Protein AF-N9P8D8-F1 (afdb_monomer)

InterPro domains:
  IPR000889 Glutathione peroxidase [PS51355] (1-93)
  IPR000889 Glutathione peroxidase [PTHR11592] (3-79)
  IPR036249 Thioredoxin-like superfamily [SSF52833] (2-92)

Sequence (93 aa):
MDLPLFSKISVVGEDQHPLYHYLTQAQPQRTGGEDFAERLKSFGNTPNELPEVLWNFEKFLVNKQGEVVARFAPNIPADDARLRDTINAELAK

Secondary structure (DSSP, 8-state):
-PPPP------SSTT--HHHHHHHHH----BS-HHHHHHHHHTT--PPPTTS--STT-EEEE-TTS-EEEEE-TTS-TT-HHHHHHHHHHHT-

Radius of gyration: 13.97 Å; Cα contacts (8 Å, |Δi|>4): 101; chains: 1; bounding box: 34×29×38 Å

Solvent-accessible surface area (backbone atoms only — not comparable to full-atom values): 5740 Å² total; per-residue (Å²): 140,86,77,90,82,77,82,92,75,47,64,61,68,99,71,37,35,69,68,44,56,49,52,26,68,63,38,47,63,54,54,69,41,66,73,52,43,56,52,36,44,77,73,75,41,83,57,47,58,82,45,48,66,51,54,81,67,53,45,76,42,63,49,99,88,70,46,62,77,45,31,35,22,46,83,56,56,92,82,32,64,73,57,49,51,50,52,52,56,59,68,76,105

Organism: NCBI:txid70346

Foldseek 3Di:
DDDDDDDDAALDDPRHDVVNVCLLVLPQDADDCPVVCVVCVVVVHHADDTSGQRDPQKDFDAAPVRGGDHTYHNPQDPPHPVNVVVVVVRVVD

Structure (mmCIF, N/CA/C/O backbone):
data_AF-N9P8D8-F1
#
_entry.id   AF-N9P8D8-F1
#
loop_
_atom_site.group_PDB
_atom_site.id
_atom_site.type_symbol
_atom_site.label_atom_id
_atom_site.label_alt_id
_atom_site.label_comp_id
_atom_site.label_asym_id
_atom_site.label_entity_id
_atom_site.label_seq_id
_atom_site.pdbx_PDB_ins_code
_atom_site.Cartn_x
_atom_site.Cartn_y
_atom_site.Cartn_z
_atom_site.occupancy
_atom_site.B_iso_or_equiv
_atom_site.auth_seq_id
_atom_site.auth_comp_id
_atom_site.auth_asym_id
_atom_site.auth_atom_id
_atom_site.pdbx_PDB_model_num
ATOM 1 N N . MET A 1 1 ? -20.355 4.800 -2.689 1.00 61.84 1 MET A N 1
ATOM 2 C CA . MET A 1 1 ? -19.492 5.518 -1.732 1.00 61.84 1 MET A CA 1
ATOM 3 C C . MET A 1 1 ? -18.291 5.975 -2.515 1.00 61.84 1 MET A C 1
ATOM 5 O O . MET A 1 1 ? -17.667 5.126 -3.138 1.00 61.84 1 MET A O 1
ATOM 9 N N . ASP A 1 2 ? -18.008 7.271 -2.496 1.00 86.56 2 ASP A N 1
ATOM 10 C CA . ASP A 1 2 ? -16.874 7.846 -3.216 1.00 86.56 2 ASP A CA 1
ATOM 11 C C . ASP A 1 2 ? -15.745 8.126 -2.224 1.00 86.56 2 ASP A C 1
ATOM 13 O O . ASP A 1 2 ? -15.985 8.643 -1.131 1.00 86.56 2 ASP A O 1
ATOM 17 N N . LEU A 1 3 ? -14.522 7.740 -2.587 1.00 89.44 3 LEU A N 1
ATOM 18 C CA . LEU A 1 3 ? -13.316 8.022 -1.810 1.00 89.44 3 LEU A CA 1
ATOM 19 C C . LEU A 1 3 ? -12.623 9.269 -2.374 1.00 89.44 3 LEU A C 1
ATOM 21 O O . LEU A 1 3 ? -12.635 9.466 -3.592 1.00 89.44 3 LEU A O 1
ATOM 25 N N . PRO A 1 4 ? -12.008 10.108 -1.522 1.00 95.00 4 PRO A N 1
ATOM 26 C CA . PRO A 1 4 ? -11.304 11.292 -1.989 1.00 95.00 4 PRO A CA 1
ATOM 27 C C . PRO A 1 4 ? -10.095 10.908 -2.847 1.00 95.00 4 PRO A C 1
ATOM 29 O O . PRO A 1 4 ? -9.357 9.972 -2.533 1.00 95.00 4 PRO A O 1
ATOM 32 N N . LEU A 1 5 ? -9.870 11.679 -3.908 1.00 95.31 5 LEU A N 1
ATOM 33 C CA . LEU A 1 5 ? -8.636 11.650 -4.684 1.00 95.31 5 LEU A CA 1
ATOM 34 C C . LEU A 1 5 ? -7.768 12.842 -4.282 1.00 95.31 5 LEU A C 1
ATOM 36 O O . LEU A 1 5 ? -8.267 13.952 -4.098 1.00 95.31 5 LEU A O 1
ATOM 40 N N . PHE A 1 6 ? -6.466 12.606 -4.166 1.00 96.00 6 PHE A N 1
ATOM 41 C CA . PHE A 1 6 ? -5.473 13.626 -3.841 1.00 96.00 6 PHE A CA 1
ATOM 42 C C . PHE A 1 6 ? -4.675 14.018 -5.090 1.00 96.00 6 PHE A C 1
ATOM 44 O O . PHE A 1 6 ? -4.694 13.316 -6.104 1.00 96.00 6 PHE A O 1
ATOM 51 N N . SER A 1 7 ? -3.956 15.139 -5.016 1.00 96.88 7 SER A N 1
ATOM 52 C CA . SER A 1 7 ? -3.022 15.558 -6.064 1.00 96.88 7 SER A CA 1
ATOM 53 C C . SER A 1 7 ? -1.946 14.500 -6.320 1.00 96.88 7 SER A C 1
ATOM 55 O O . SER A 1 7 ? -1.558 13.751 -5.422 1.00 96.88 7 SER A O 1
ATOM 57 N N . LYS A 1 8 ? -1.424 14.468 -7.549 1.00 97.25 8 LYS A N 1
ATOM 58 C CA . LYS A 1 8 ? -0.309 13.590 -7.911 1.00 97.25 8 LYS A CA 1
ATOM 59 C C . LYS A 1 8 ? 0.933 13.933 -7.080 1.00 97.25 8 LYS A C 1
ATOM 61 O O . LYS A 1 8 ? 1.308 15.098 -6.988 1.00 97.25 8 LYS A O 1
ATOM 66 N N . ILE A 1 9 ? 1.577 12.901 -6.542 1.00 97.44 9 ILE A N 1
ATOM 67 C CA . ILE A 1 9 ? 2.833 12.970 -5.787 1.00 97.44 9 ILE A CA 1
ATOM 68 C C . ILE A 1 9 ? 3.768 11.839 -6.226 1.00 97.44 9 ILE A C 1
ATOM 70 O O . ILE A 1 9 ? 3.307 10.836 -6.780 1.00 97.44 9 ILE A O 1
ATOM 74 N N . SER A 1 10 ? 5.063 11.994 -5.963 1.00 97.62 10 SER A N 1
ATOM 75 C CA . SER A 1 10 ? 6.058 10.936 -6.147 1.00 97.62 10 SER A CA 1
ATOM 76 C C . SER A 1 10 ? 6.022 9.976 -4.961 1.00 97.62 10 SER A C 1
ATOM 78 O O . SER A 1 10 ? 5.983 10.391 -3.801 1.00 97.62 10 SER A O 1
ATOM 80 N N . VAL A 1 11 ? 5.993 8.677 -5.254 1.00 97.31 11 VAL A N 1
ATOM 81 C CA . VAL A 1 11 ? 5.860 7.612 -4.242 1.00 97.31 11 VAL A CA 1
ATOM 82 C C . VAL A 1 11 ? 7.100 6.733 -4.131 1.00 97.31 11 VAL A C 1
ATOM 84 O O . VAL A 1 11 ? 7.129 5.869 -3.265 1.00 97.31 11 VAL A O 1
ATOM 87 N N . VAL A 1 12 ? 8.101 6.960 -4.985 1.00 96.50 12 VAL A N 1
ATOM 88 C CA . VAL A 1 12 ? 9.425 6.317 -5.025 1.00 96.50 12 VAL A CA 1
ATOM 89 C C . VAL A 1 12 ? 10.409 7.343 -5.598 1.00 96.50 12 VAL A C 1
ATOM 91 O O . VAL A 1 12 ? 9.993 8.169 -6.412 1.00 96.50 12 VAL A O 1
ATOM 94 N N . GLY A 1 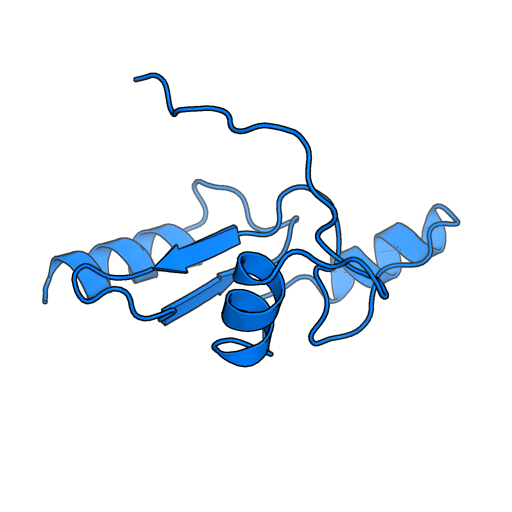13 ? 11.686 7.270 -5.215 1.00 95.06 13 GLY A N 1
ATOM 95 C CA . GLY A 1 13 ? 12.762 8.123 -5.738 1.00 95.06 13 GLY A CA 1
ATOM 96 C C . GLY A 1 13 ? 13.231 9.199 -4.755 1.00 95.06 13 GLY A C 1
ATOM 97 O O . GLY A 1 13 ? 12.771 9.259 -3.619 1.00 95.06 13 GLY A O 1
ATOM 98 N N . GLU A 1 14 ? 14.165 10.049 -5.189 1.00 95.50 14 GLU A N 1
ATOM 99 C CA . GLU A 1 14 ? 14.759 11.105 -4.344 1.00 95.50 14 GLU A CA 1
ATOM 100 C C . GLU A 1 14 ? 13.739 12.160 -3.883 1.00 95.50 14 GLU A C 1
ATOM 102 O O . GLU A 1 14 ? 13.911 12.776 -2.835 1.00 95.50 14 GLU A O 1
ATOM 107 N N . ASP A 1 15 ? 12.668 12.357 -4.652 1.00 97.00 15 ASP A N 1
ATOM 108 C CA . ASP A 1 15 ? 11.565 13.275 -4.367 1.00 97.00 15 ASP A CA 1
A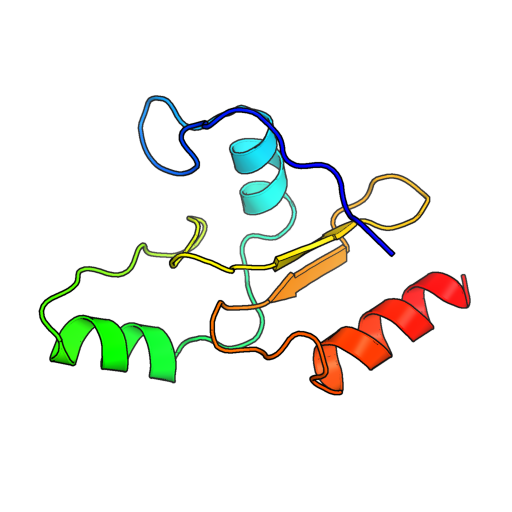TOM 109 C C . ASP A 1 15 ? 10.347 12.571 -3.737 1.00 97.00 15 ASP A C 1
ATOM 111 O O . ASP A 1 15 ? 9.240 13.121 -3.736 1.00 97.00 15 ASP A O 1
ATOM 115 N N . GLN A 1 16 ? 10.522 11.350 -3.216 1.00 98.12 16 GLN A N 1
ATOM 116 C CA . GLN A 1 16 ? 9.452 10.582 -2.584 1.00 98.12 16 GLN A CA 1
ATOM 117 C C . GLN A 1 16 ? 8.774 11.397 -1.475 1.00 98.12 16 GLN A C 1
ATOM 119 O O . GLN A 1 16 ? 9.394 11.988 -0.590 1.00 98.12 16 GLN A O 1
ATOM 124 N N . HIS A 1 17 ? 7.445 11.430 -1.518 1.00 98.50 17 HIS A N 1
ATOM 125 C CA . HIS A 1 17 ? 6.665 12.204 -0.568 1.00 98.50 17 HIS A CA 1
ATOM 126 C C . HIS A 1 17 ? 6.837 11.658 0.868 1.00 98.50 17 HIS A C 1
ATOM 128 O O . HIS A 1 17 ? 6.777 10.437 1.055 1.00 98.50 17 HIS A O 1
ATOM 134 N N . PRO A 1 18 ? 6.934 12.513 1.913 1.00 98.25 18 PRO A N 1
ATOM 135 C CA . PRO A 1 18 ? 7.172 12.080 3.298 1.00 98.25 18 PRO A CA 1
ATOM 136 C C . PRO A 1 18 ? 6.188 11.032 3.829 1.00 98.25 18 PRO A C 1
ATOM 138 O O . PRO A 1 18 ? 6.563 10.148 4.595 1.00 98.25 18 PRO A O 1
ATOM 141 N N . LEU A 1 19 ? 4.927 11.096 3.390 1.00 97.56 19 LEU A N 1
ATOM 142 C CA . LEU A 1 19 ? 3.931 10.069 3.706 1.00 97.56 19 LEU A CA 1
ATOM 143 C C . LEU A 1 19 ? 4.376 8.679 3.233 1.00 97.56 19 LEU A C 1
ATOM 145 O O . LEU A 1 19 ? 4.299 7.725 3.996 1.00 97.56 19 LEU A O 1
ATOM 149 N N . TYR A 1 20 ? 4.838 8.556 1.988 1.00 98.06 20 TYR A N 1
ATOM 150 C CA . TYR A 1 20 ? 5.239 7.263 1.438 1.00 98.06 20 TYR A CA 1
ATOM 151 C C . TYR A 1 20 ? 6.545 6.767 2.050 1.00 98.06 20 TYR A C 1
ATOM 153 O O . TYR A 1 20 ? 6.625 5.576 2.327 1.00 98.06 20 TYR A O 1
ATOM 161 N N . HIS A 1 21 ? 7.486 7.661 2.382 1.00 97.75 21 HIS A N 1
ATOM 162 C CA . HIS A 1 21 ? 8.631 7.307 3.227 1.00 97.75 21 HIS A CA 1
ATOM 163 C C . HIS A 1 21 ? 8.182 6.677 4.551 1.00 97.75 21 HIS A C 1
ATOM 165 O O . HIS A 1 21 ? 8.666 5.616 4.932 1.00 97.75 21 HIS A O 1
ATOM 171 N N . TYR A 1 22 ? 7.235 7.303 5.255 1.00 98.19 22 TYR A N 1
ATOM 172 C CA . TYR A 1 22 ? 6.734 6.764 6.517 1.00 98.19 22 TYR A CA 1
ATOM 173 C C . TYR A 1 22 ? 6.055 5.401 6.332 1.00 98.19 22 TYR A C 1
A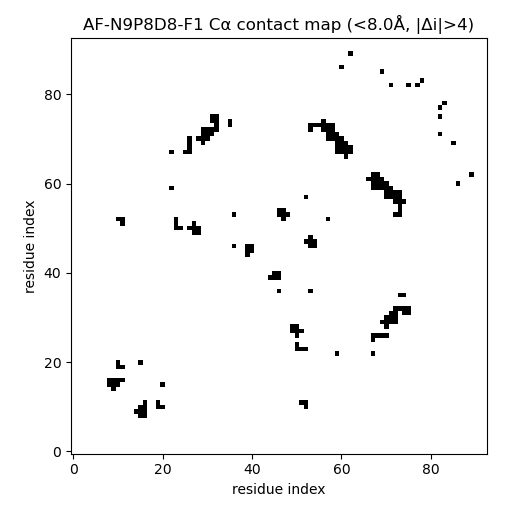TOM 175 O O . TYR A 1 22 ? 6.361 4.459 7.059 1.00 98.19 2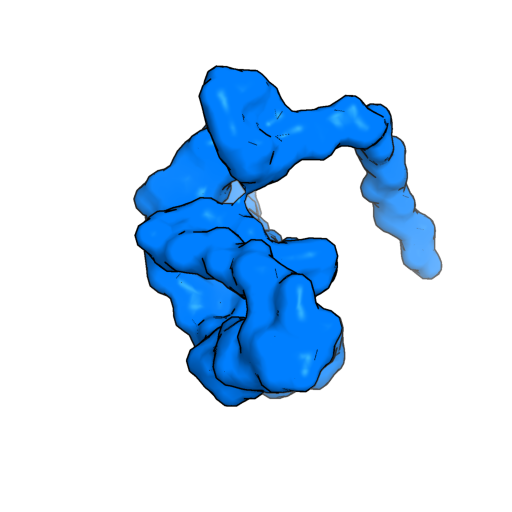2 TYR A O 1
ATOM 183 N N . LEU A 1 23 ? 5.165 5.275 5.344 1.00 98.50 23 LEU A N 1
ATOM 184 C CA . LEU A 1 23 ? 4.408 4.046 5.096 1.00 98.50 23 LEU A CA 1
ATOM 185 C C . LEU A 1 23 ? 5.319 2.856 4.761 1.00 98.50 23 LEU A C 1
ATOM 187 O O . LEU A 1 23 ? 5.132 1.768 5.310 1.00 98.50 23 LEU A O 1
ATOM 191 N N . THR A 1 24 ? 6.308 3.054 3.882 1.00 98.00 24 THR A N 1
ATOM 192 C CA . THR A 1 24 ? 7.232 1.988 3.472 1.00 98.00 24 THR A CA 1
ATOM 193 C C . THR A 1 24 ? 8.205 1.605 4.581 1.00 98.00 24 THR A C 1
ATOM 195 O O . THR A 1 24 ? 8.535 0.431 4.699 1.00 98.00 24 THR A O 1
ATOM 198 N N . GLN A 1 25 ? 8.629 2.545 5.430 1.00 97.62 25 GLN A N 1
ATOM 199 C CA . GLN A 1 25 ? 9.490 2.246 6.580 1.00 97.62 25 GLN A CA 1
ATOM 200 C C . GLN A 1 25 ? 8.726 1.580 7.731 1.00 97.62 25 GLN A C 1
ATOM 202 O O . GLN A 1 25 ? 9.262 0.689 8.387 1.00 97.62 25 GLN A O 1
ATOM 207 N N . ALA A 1 26 ? 7.472 1.974 7.972 1.00 98.06 26 ALA A N 1
ATOM 208 C CA . ALA A 1 26 ? 6.636 1.382 9.014 1.00 98.06 26 ALA A CA 1
ATOM 209 C C . ALA A 1 26 ? 6.227 -0.065 8.684 1.00 98.06 26 ALA A C 1
ATOM 211 O O . ALA A 1 26 ? 6.166 -0.906 9.579 1.00 98.06 26 ALA A O 1
ATOM 212 N N . GLN A 1 27 ? 5.992 -0.371 7.401 1.00 98.06 27 GLN A N 1
ATOM 213 C CA . GLN A 1 27 ? 5.813 -1.736 6.899 1.00 98.06 27 GLN A CA 1
ATOM 214 C C . GLN A 1 27 ? 6.712 -1.992 5.677 1.00 98.06 27 GLN A C 1
ATOM 216 O O . GLN A 1 27 ? 6.271 -1.841 4.532 1.00 98.06 27 GLN A O 1
ATOM 221 N N . PRO A 1 28 ? 7.977 -2.405 5.898 1.00 97.69 28 PRO A N 1
ATOM 222 C CA . PRO A 1 28 ? 8.919 -2.694 4.817 1.00 97.69 28 PRO A CA 1
ATOM 223 C C . PRO A 1 28 ? 8.478 -3.873 3.966 1.00 97.69 28 PRO A C 1
ATOM 225 O O . PRO A 1 28 ? 8.679 -3.860 2.757 1.00 97.69 28 PRO A O 1
ATOM 228 N N . GLN A 1 29 ? 7.854 -4.867 4.601 1.00 96.94 29 GLN A N 1
ATOM 229 C CA . GLN A 1 29 ? 7.391 -6.079 3.947 1.00 96.94 29 GLN A CA 1
ATOM 230 C C . GLN A 1 29 ? 5.943 -5.947 3.504 1.00 96.94 29 GLN A C 1
ATOM 232 O O . GLN A 1 29 ? 5.119 -5.327 4.171 1.00 96.94 29 GLN A O 1
ATOM 237 N N . ARG A 1 30 ? 5.628 -6.578 2.374 1.00 95.62 30 ARG A N 1
ATOM 238 C CA . ARG A 1 30 ? 4.269 -6.673 1.844 1.00 95.62 30 ARG A CA 1
ATOM 239 C C . ARG A 1 30 ? 3.840 -8.126 1.744 1.00 95.62 30 ARG A C 1
ATOM 241 O O . ARG A 1 30 ? 4.650 -9.007 1.483 1.00 95.62 30 ARG A O 1
ATOM 248 N N . THR A 1 31 ? 2.546 -8.356 1.910 1.00 96.69 31 THR A N 1
ATOM 249 C CA . THR A 1 31 ? 1.934 -9.657 1.652 1.00 96.69 31 THR A CA 1
ATOM 250 C C . THR A 1 31 ? 1.740 -9.840 0.149 1.00 96.69 31 THR A C 1
ATOM 252 O O . THR A 1 31 ? 1.023 -9.059 -0.489 1.00 96.69 31 THR A O 1
ATOM 255 N N . GLY A 1 32 ? 2.347 -10.898 -0.392 1.00 93.69 32 GLY A N 1
ATOM 256 C CA . GLY A 1 32 ? 2.290 -11.274 -1.800 1.00 93.69 32 GLY A CA 1
ATOM 257 C C . GLY A 1 32 ? 3.184 -10.429 -2.713 1.00 93.69 32 GLY A C 1
ATOM 258 O O . GLY A 1 32 ? 3.961 -9.573 -2.288 1.00 93.69 32 GLY A O 1
ATOM 259 N N . GLY A 1 33 ? 3.002 -10.622 -4.017 1.00 88.31 33 GLY A N 1
ATOM 260 C CA . GLY A 1 33 ? 3.664 -9.836 -5.055 1.00 88.31 33 GLY A CA 1
ATOM 261 C C . GLY A 1 33 ? 4.964 -10.437 -5.588 1.00 88.31 33 GLY A C 1
ATOM 262 O O . GLY A 1 33 ? 5.535 -9.844 -6.499 1.00 88.31 33 GLY A O 1
ATOM 263 N N . GLU A 1 34 ? 5.400 -11.596 -5.092 1.00 86.81 34 GLU A N 1
ATOM 264 C CA . GLU A 1 34 ? 6.566 -12.331 -5.600 1.00 86.81 34 GLU A CA 1
ATOM 265 C C . GLU A 1 34 ? 6.347 -12.722 -7.069 1.00 86.81 34 GLU A C 1
ATOM 267 O O . GLU A 1 34 ? 7.057 -12.253 -7.959 1.00 86.81 34 GLU A O 1
ATOM 272 N N . ASP A 1 35 ? 5.262 -13.449 -7.350 1.00 91.75 35 ASP A N 1
ATOM 273 C CA . ASP A 1 35 ? 4.886 -13.837 -8.718 1.00 91.75 35 ASP A CA 1
ATOM 274 C C . ASP A 1 35 ? 4.568 -12.623 -9.604 1.00 91.75 35 ASP A C 1
ATOM 276 O O . ASP A 1 35 ? 4.726 -12.651 -10.826 1.00 91.75 35 ASP A O 1
ATOM 280 N N . PHE A 1 36 ? 4.099 -11.531 -8.995 1.00 93.94 36 PHE A N 1
ATOM 281 C CA . PHE A 1 36 ? 3.756 -10.316 -9.726 1.00 93.94 36 PHE A CA 1
ATOM 282 C C . PHE A 1 36 ? 4.998 -9.549 -10.180 1.00 93.94 36 PHE A C 1
ATOM 284 O O . PHE A 1 36 ? 5.016 -9.058 -11.307 1.00 93.94 36 PHE A O 1
ATOM 291 N N . ALA A 1 37 ? 6.039 -9.476 -9.348 1.00 93.25 37 ALA A N 1
ATOM 292 C CA . ALA A 1 37 ? 7.307 -8.864 -9.724 1.00 93.25 37 ALA A CA 1
ATOM 293 C C . ALA A 1 37 ? 7.944 -9.610 -10.907 1.00 93.25 37 ALA A C 1
ATOM 295 O O . ALA A 1 37 ? 8.331 -8.979 -11.891 1.00 93.25 37 ALA A O 1
ATOM 296 N N . GLU A 1 38 ? 7.964 -10.944 -10.870 1.00 93.56 38 GLU A N 1
ATOM 297 C CA . GLU A 1 38 ? 8.456 -11.760 -11.989 1.00 93.56 38 GLU A CA 1
ATOM 298 C C . GLU A 1 38 ? 7.616 -11.571 -13.259 1.00 93.56 38 GLU A C 1
ATOM 300 O O . GLU A 1 38 ? 8.148 -11.420 -14.362 1.00 93.56 38 GLU A O 1
ATOM 305 N N . ARG A 1 39 ? 6.290 -11.471 -13.116 1.00 94.75 39 ARG A N 1
ATOM 306 C CA . ARG A 1 39 ? 5.399 -11.159 -14.237 1.00 94.75 39 ARG A CA 1
ATOM 307 C C . ARG A 1 39 ? 5.649 -9.765 -14.825 1.00 94.75 39 ARG A C 1
ATOM 309 O O . ARG A 1 39 ? 5.550 -9.599 -16.034 1.00 94.75 39 ARG A O 1
ATOM 316 N N . LEU A 1 40 ? 5.970 -8.757 -14.016 1.00 94.94 40 LEU A N 1
ATOM 317 C CA . LEU A 1 40 ? 6.321 -7.425 -14.523 1.00 94.94 40 LEU A CA 1
ATOM 318 C C . LEU A 1 40 ? 7.623 -7.455 -15.332 1.00 94.94 40 LEU A C 1
ATOM 320 O O . LEU A 1 40 ? 7.671 -6.869 -16.419 1.00 94.94 40 LEU A O 1
ATOM 324 N N . LYS A 1 41 ? 8.631 -8.189 -14.843 1.00 94.94 41 LYS A N 1
ATOM 325 C CA . LYS A 1 41 ? 9.907 -8.398 -15.544 1.00 94.94 41 LYS A CA 1
ATOM 326 C C . LYS A 1 41 ? 9.700 -9.070 -16.900 1.00 94.94 41 LYS A C 1
ATOM 328 O O . LYS A 1 41 ? 10.293 -8.635 -17.884 1.00 94.94 41 LYS A O 1
ATOM 333 N N . SER A 1 42 ? 8.813 -10.066 -16.993 1.00 95.62 42 SER A N 1
ATOM 334 C CA . SER A 1 42 ? 8.525 -10.740 -18.270 1.00 95.62 42 SER A CA 1
ATOM 335 C C . SER A 1 42 ? 7.838 -9.837 -19.305 1.00 95.62 42 SER A C 1
ATOM 337 O O . SER A 1 42 ? 7.964 -10.077 -20.504 1.00 95.62 42 SER A O 1
ATOM 339 N N . PHE A 1 43 ? 7.184 -8.758 -18.864 1.00 94.81 43 PHE A N 1
ATOM 340 C CA . PHE A 1 43 ? 6.657 -7.699 -19.730 1.00 94.81 43 PHE A CA 1
ATOM 341 C C . PHE A 1 43 ? 7.654 -6.557 -20.001 1.00 94.81 43 PHE A C 1
ATOM 343 O O . PHE A 1 43 ? 7.267 -5.543 -20.578 1.00 94.81 43 PHE A O 1
ATOM 350 N N . GLY A 1 44 ? 8.919 -6.690 -19.589 1.00 95.50 44 GLY A N 1
ATOM 351 C CA . GLY A 1 44 ? 9.961 -5.682 -19.804 1.00 95.50 44 GLY A CA 1
ATOM 352 C C . GLY A 1 44 ? 9.909 -4.492 -18.841 1.00 95.50 44 GLY A C 1
ATOM 353 O O . GLY A 1 44 ? 10.508 -3.459 -19.128 1.00 95.50 44 GLY A O 1
ATOM 354 N N . ASN A 1 45 ? 9.198 -4.614 -17.716 1.00 95.75 45 ASN A N 1
ATOM 355 C CA . ASN A 1 45 ? 9.181 -3.592 -16.668 1.00 95.75 45 ASN A CA 1
ATOM 356 C C . ASN A 1 45 ? 10.190 -3.925 -15.568 1.00 95.75 45 ASN A C 1
ATOM 358 O O . ASN A 1 45 ? 10.433 -5.093 -15.266 1.00 95.75 45 ASN A O 1
ATOM 362 N N . THR A 1 46 ? 10.707 -2.891 -14.910 1.00 93.56 46 THR A N 1
ATOM 363 C CA . THR A 1 46 ? 11.562 -3.036 -13.729 1.00 93.56 46 THR A CA 1
ATOM 364 C C . THR A 1 46 ? 10.718 -2.771 -12.481 1.00 93.56 46 THR A C 1
ATOM 366 O O . THR A 1 46 ? 10.419 -1.609 -12.205 1.00 93.56 46 THR A O 1
ATOM 369 N N . PRO A 1 47 ? 10.263 -3.809 -11.754 1.00 94.06 47 PRO A N 1
ATOM 370 C CA . PRO A 1 47 ? 9.579 -3.613 -10.480 1.00 94.06 47 PRO A CA 1
ATOM 371 C C . PRO A 1 47 ? 10.523 -2.983 -9.453 1.00 94.06 47 PRO A C 1
ATOM 373 O O . PRO A 1 47 ? 11.717 -3.279 -9.448 1.00 94.06 47 PRO A O 1
ATOM 376 N N . ASN A 1 48 ? 9.980 -2.157 -8.560 1.00 95.19 48 ASN A N 1
ATOM 377 C CA . ASN A 1 48 ? 10.774 -1.616 -7.463 1.00 95.19 48 ASN A CA 1
ATOM 378 C C . ASN A 1 48 ? 11.020 -2.688 -6.391 1.00 95.19 48 ASN A C 1
ATOM 380 O O . ASN A 1 48 ? 10.134 -3.489 -6.064 1.00 95.19 48 ASN A O 1
ATOM 384 N N . GLU A 1 49 ? 12.226 -2.675 -5.833 1.00 93.12 49 GLU A N 1
ATOM 385 C CA . GLU A 1 49 ? 12.635 -3.564 -4.748 1.00 93.12 49 GLU A CA 1
ATOM 386 C C . GLU A 1 49 ? 12.067 -3.096 -3.405 1.00 93.12 49 GLU A C 1
ATOM 388 O O . GLU A 1 49 ? 11.755 -1.924 -3.208 1.00 93.12 49 GLU A O 1
ATOM 393 N N . LEU A 1 50 ? 11.944 -4.015 -2.450 1.00 94.69 50 LEU A N 1
ATOM 394 C CA . LEU A 1 50 ? 11.576 -3.649 -1.082 1.00 94.69 50 LEU A CA 1
ATOM 395 C C . LEU A 1 50 ? 12.654 -2.728 -0.472 1.00 94.69 50 LEU A C 1
ATOM 397 O O . LEU A 1 50 ? 13.841 -2.949 -0.714 1.00 94.69 50 LEU A O 1
ATOM 401 N N . PRO A 1 51 ? 12.275 -1.724 0.341 1.00 96.19 51 PRO A N 1
ATOM 402 C CA . PRO A 1 51 ? 10.929 -1.451 0.847 1.00 96.19 51 PRO A CA 1
ATOM 403 C C . PRO A 1 51 ? 10.079 -0.539 -0.056 1.00 96.19 51 PRO A C 1
ATOM 405 O O . PRO A 1 51 ? 8.984 -0.153 0.350 1.00 96.19 51 PRO A O 1
ATOM 408 N N . GLU A 1 52 ? 10.524 -0.183 -1.260 1.00 97.12 52 GLU A N 1
ATOM 409 C CA . GLU A 1 52 ? 9.794 0.738 -2.137 1.00 97.12 52 GLU A CA 1
ATOM 410 C C . GLU A 1 52 ? 8.446 0.175 -2.605 1.00 97.12 52 GLU A C 1
ATOM 412 O O . GLU A 1 52 ? 8.177 -1.031 -2.543 1.00 97.12 52 GLU A O 1
ATOM 417 N N . VAL A 1 53 ? 7.562 1.069 -3.057 1.00 97.62 53 VAL A N 1
ATOM 418 C CA . VAL A 1 53 ? 6.280 0.688 -3.668 1.00 97.62 53 VAL A CA 1
ATOM 419 C C . VAL A 1 53 ? 6.558 -0.064 -4.966 1.00 97.62 53 VAL A C 1
ATOM 421 O O . VAL A 1 53 ? 7.089 0.507 -5.912 1.00 97.62 53 VAL A O 1
ATOM 424 N N . LEU A 1 5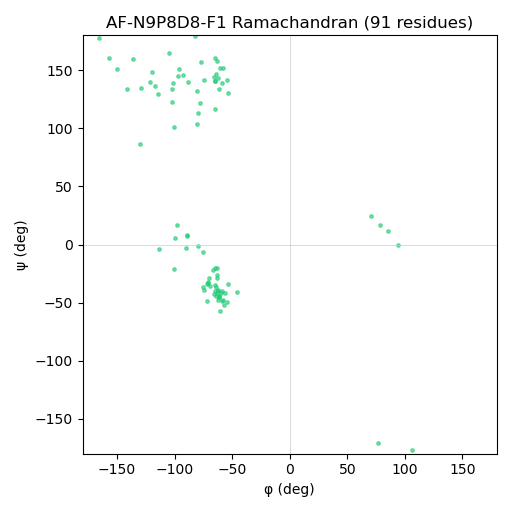4 ? 6.161 -1.332 -5.031 1.00 97.19 54 LEU A N 1
ATOM 425 C CA . LEU A 1 54 ? 6.381 -2.251 -6.143 1.00 97.19 54 LEU A CA 1
ATOM 426 C C . LEU A 1 54 ? 5.818 -1.718 -7.458 1.00 97.19 54 LEU A C 1
ATOM 428 O O . LEU A 1 54 ? 6.499 -1.755 -8.481 1.00 97.19 54 LEU A O 1
ATOM 432 N N . TRP A 1 55 ? 4.544 -1.315 -7.438 1.00 97.12 55 TRP A N 1
ATOM 433 C CA . TRP A 1 55 ? 3.795 -0.881 -8.616 1.00 97.12 55 TRP A CA 1
ATOM 434 C C . TRP A 1 55 ? 2.495 -0.163 -8.230 1.00 97.12 55 TRP A C 1
ATOM 436 O O . TRP A 1 55 ? 2.118 -0.084 -7.060 1.00 97.12 55 TRP A O 1
ATOM 446 N N . ASN A 1 56 ? 1.762 0.308 -9.240 1.00 96.19 56 ASN A N 1
ATOM 447 C CA . ASN A 1 56 ? 0.424 0.874 -9.079 1.00 96.19 56 ASN A CA 1
ATOM 448 C C . ASN A 1 56 ? -0.521 -0.093 -8.346 1.00 96.19 56 ASN A C 1
ATOM 450 O O . ASN A 1 56 ? -0.517 -1.291 -8.622 1.00 96.19 56 ASN A O 1
ATOM 454 N N . PHE A 1 57 ? -1.381 0.460 -7.484 1.00 96.38 57 PHE A N 1
ATOM 455 C CA . PHE A 1 57 ? -2.347 -0.258 -6.638 1.00 96.38 57 PHE A CA 1
ATOM 456 C C . PHE A 1 57 ? -1.753 -1.076 -5.487 1.00 96.38 57 PHE A C 1
ATOM 458 O O . PHE A 1 57 ? -2.401 -2.003 -5.007 1.00 96.38 57 PHE A O 1
ATOM 465 N N . GLU A 1 58 ? -0.563 -0.758 -4.995 1.00 98.31 58 GLU A N 1
ATOM 466 C CA . GLU A 1 58 ? -0.145 -1.244 -3.678 1.00 98.31 58 GLU A CA 1
ATOM 467 C C . GLU A 1 58 ? -1.020 -0.645 -2.564 1.00 98.31 58 GLU A C 1
ATOM 469 O O . GLU A 1 58 ? -1.469 0.497 -2.678 1.00 98.31 58 GLU A O 1
ATOM 474 N N . LYS A 1 59 ? -1.309 -1.416 -1.509 1.00 98.12 59 LYS A N 1
ATOM 475 C CA . LYS A 1 59 ? -2.218 -0.992 -0.433 1.00 98.12 59 LYS A CA 1
ATOM 476 C C . LYS A 1 59 ? -1.515 -1.010 0.917 1.00 98.12 59 LYS A C 1
ATOM 478 O O . LYS A 1 59 ? -0.814 -1.967 1.236 1.00 98.12 59 LYS A O 1
ATOM 483 N N . PHE A 1 60 ? -1.792 0.004 1.728 1.00 98.44 60 PHE A N 1
ATOM 484 C CA . PHE A 1 60 ? -1.393 0.086 3.130 1.00 98.44 60 PHE A CA 1
ATOM 485 C C . PHE A 1 60 ? -2.650 0.119 3.994 1.00 98.44 60 PHE A C 1
ATOM 487 O O . PHE A 1 60 ? -3.603 0.830 3.672 1.00 98.44 60 PHE A O 1
ATOM 494 N N . LEU A 1 61 ? -2.650 -0.646 5.081 1.00 98.31 61 LEU A N 1
ATOM 495 C CA . LEU A 1 61 ? -3.702 -0.613 6.085 1.00 98.31 61 LEU A CA 1
ATOM 496 C C . LEU A 1 61 ? -3.207 0.180 7.290 1.00 98.31 61 LEU A C 1
ATOM 498 O O . LEU A 1 61 ? -2.184 -0.159 7.885 1.00 98.31 61 LEU A O 1
ATOM 502 N N . VAL A 1 62 ? -3.957 1.223 7.635 1.00 98.38 62 VAL A N 1
ATOM 503 C CA . VAL A 1 62 ? -3.703 2.080 8.793 1.00 98.38 62 VAL A CA 1
ATOM 504 C C . VAL A 1 62 ? -4.852 1.900 9.781 1.00 98.38 62 VAL A C 1
ATOM 506 O O . VAL A 1 62 ? -6.016 1.958 9.378 1.00 98.38 62 VAL A O 1
ATOM 509 N N . ASN A 1 63 ? -4.542 1.637 11.050 1.00 97.94 63 ASN A N 1
ATOM 510 C CA . ASN A 1 63 ? -5.556 1.413 12.084 1.00 97.94 63 ASN A CA 1
ATOM 511 C C . ASN A 1 63 ? -6.110 2.732 12.665 1.00 97.94 63 ASN A C 1
ATOM 513 O O . ASN A 1 63 ? -5.697 3.832 12.288 1.00 97.94 63 ASN A O 1
ATOM 517 N N . LYS A 1 64 ? -7.057 2.631 13.609 1.00 97.75 64 LYS A N 1
ATOM 518 C CA . LYS A 1 64 ? -7.713 3.792 14.248 1.00 97.75 64 LYS A CA 1
ATOM 519 C C . LYS A 1 64 ? -6.739 4.666 15.055 1.00 97.75 64 LYS A C 1
ATOM 521 O O . LYS A 1 64 ? -7.051 5.820 15.330 1.00 97.75 64 LYS A O 1
ATOM 526 N N . GLN A 1 65 ? -5.584 4.124 15.438 1.00 97.50 65 GLN A N 1
ATOM 527 C CA . GLN A 1 65 ? -4.522 4.800 16.183 1.00 97.50 65 GLN A CA 1
ATOM 528 C C . GLN A 1 65 ? -3.502 5.481 15.254 1.00 97.50 65 GLN A C 1
ATOM 530 O O . GLN A 1 65 ? -2.610 6.176 15.733 1.00 97.50 65 GLN A O 1
ATOM 535 N N . GLY A 1 66 ? -3.649 5.328 13.932 1.00 97.00 66 GLY A N 1
ATOM 536 C CA . GLY A 1 66 ? -2.738 5.895 12.939 1.00 97.00 66 GLY A CA 1
ATOM 537 C C . GLY A 1 66 ? -1.512 5.026 12.647 1.00 97.00 66 GLY A C 1
ATOM 538 O O . GLY A 1 66 ? -0.588 5.493 11.988 1.00 97.00 66 GLY A O 1
ATOM 539 N N . GLU A 1 67 ? -1.486 3.776 13.109 1.00 98.00 67 GLU A N 1
ATOM 540 C CA . GLU A 1 67 ? -0.363 2.857 12.915 1.00 98.00 67 GLU A CA 1
ATOM 541 C C . GLU A 1 67 ? -0.512 2.077 11.605 1.00 98.00 67 GLU A C 1
ATOM 543 O O . GLU A 1 67 ? -1.605 1.620 11.259 1.00 98.00 67 GLU A O 1
ATOM 548 N N . VAL A 1 68 ? 0.595 1.884 10.881 1.00 98.44 68 VAL A N 1
ATOM 549 C CA . VAL A 1 68 ? 0.631 1.055 9.666 1.00 98.44 68 VAL A CA 1
ATOM 550 C C . VAL A 1 68 ? 0.730 -0.413 10.071 1.00 98.44 68 VAL A C 1
ATOM 552 O O . VAL A 1 68 ? 1.787 -0.896 10.476 1.00 98.44 68 VAL A O 1
ATOM 555 N N . VAL A 1 69 ? -0.382 -1.130 9.964 1.00 98.06 69 VAL A N 1
ATOM 556 C CA . VAL A 1 69 ? -0.518 -2.491 10.507 1.00 98.06 69 VAL A CA 1
ATOM 557 C C . VAL A 1 69 ? -0.357 -3.583 9.458 1.00 98.06 69 VAL A C 1
ATOM 559 O O . VAL A 1 69 ? -0.043 -4.718 9.802 1.00 98.06 69 VAL A O 1
ATOM 562 N N . ALA A 1 70 ? -0.551 -3.262 8.177 1.00 98.31 70 ALA A N 1
ATOM 563 C CA . ALA A 1 70 ? -0.331 -4.207 7.090 1.00 98.31 70 ALA A CA 1
ATOM 564 C C . ALA A 1 70 ? -0.063 -3.506 5.757 1.00 98.31 70 ALA A C 1
ATOM 566 O O . ALA A 1 70 ? -0.427 -2.347 5.543 1.00 98.31 70 ALA A O 1
ATOM 567 N N . ARG A 1 71 ? 0.542 -4.254 4.835 1.00 98.50 71 ARG A N 1
ATOM 568 C CA . ARG A 1 71 ? 0.868 -3.821 3.478 1.00 98.50 71 ARG A CA 1
ATOM 569 C C . ARG A 1 71 ? 0.637 -4.971 2.502 1.00 98.50 71 ARG A C 1
ATOM 571 O O . ARG A 1 71 ? 1.044 -6.103 2.764 1.00 98.50 71 ARG A O 1
ATOM 578 N N . PHE A 1 72 ? -0.017 -4.693 1.379 1.00 98.44 72 PHE A N 1
ATOM 579 C CA . PHE A 1 72 ? -0.463 -5.699 0.412 1.00 98.44 72 PHE A CA 1
ATOM 580 C C . PHE A 1 72 ? -0.021 -5.335 -0.996 1.00 98.44 72 PHE A C 1
ATOM 582 O O . PHE A 1 72 ? -0.202 -4.198 -1.437 1.00 98.44 72 PHE A O 1
ATOM 589 N N . ALA A 1 73 ? 0.506 -6.321 -1.718 1.00 97.94 73 ALA A N 1
ATOM 590 C CA . ALA A 1 73 ? 0.976 -6.128 -3.077 1.00 97.94 73 ALA A CA 1
ATOM 591 C C . ALA A 1 73 ? -0.147 -5.715 -4.060 1.00 97.94 73 ALA A C 1
ATOM 593 O O . ALA A 1 73 ? -1.330 -6.003 -3.843 1.00 97.94 73 ALA A O 1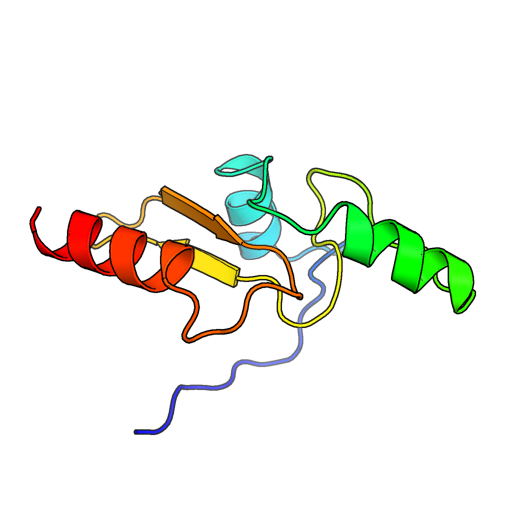
ATOM 594 N N . PRO A 1 74 ? 0.213 -5.083 -5.192 1.00 97.31 74 PRO A N 1
ATOM 595 C CA . PRO A 1 74 ? -0.697 -4.727 -6.281 1.00 97.31 74 PRO A CA 1
ATOM 596 C C . PRO A 1 74 ? -1.663 -5.828 -6.723 1.00 97.31 74 PRO A C 1
ATOM 598 O O . PRO A 1 74 ? -2.840 -5.554 -6.958 1.00 97.31 74 PRO A O 1
ATOM 601 N N . ASN A 1 75 ? -1.183 -7.070 -6.799 1.00 95.88 75 ASN A N 1
ATOM 602 C CA . ASN A 1 75 ? -1.959 -8.218 -7.258 1.00 95.88 75 ASN A CA 1
ATOM 603 C C . ASN A 1 75 ? -2.896 -8.811 -6.200 1.00 95.88 75 ASN A C 1
ATOM 605 O O . ASN A 1 75 ? -3.592 -9.766 -6.523 1.00 95.88 75 ASN A O 1
ATOM 609 N N . ILE A 1 76 ? -2.923 -8.277 -4.975 1.00 97.25 76 ILE A N 1
ATOM 610 C CA . ILE A 1 76 ? -3.923 -8.624 -3.962 1.00 97.25 76 ILE A CA 1
ATOM 611 C C . ILE A 1 76 ? -5.206 -7.845 -4.279 1.00 97.25 76 ILE A C 1
ATOM 613 O O . ILE A 1 76 ? -5.184 -6.607 -4.205 1.00 97.25 76 ILE A O 1
ATOM 617 N N . PRO A 1 77 ? -6.309 -8.515 -4.659 1.00 96.12 77 PRO A N 1
ATOM 618 C CA . PRO A 1 77 ? -7.582 -7.846 -4.899 1.00 96.12 77 PRO A CA 1
ATOM 619 C C . PRO A 1 77 ? -8.104 -7.132 -3.648 1.00 96.12 77 PRO A C 1
ATOM 621 O O . PRO A 1 77 ? -7.832 -7.539 -2.520 1.00 96.12 77 PRO A O 1
ATOM 624 N N . ALA A 1 78 ? -8.885 -6.067 -3.834 1.00 92.88 78 ALA A N 1
ATOM 625 C CA . ALA A 1 78 ? -9.481 -5.332 -2.713 1.00 92.88 78 ALA A CA 1
ATOM 626 C C . ALA A 1 78 ? -10.491 -6.179 -1.910 1.00 92.88 78 ALA A C 1
ATOM 628 O O . ALA A 1 78 ? -10.800 -5.858 -0.766 1.00 92.88 78 ALA A O 1
ATOM 629 N N . ASP A 1 79 ? -11.008 -7.254 -2.505 1.00 95.38 79 ASP A N 1
ATOM 630 C CA . ASP A 1 79 ? -11.926 -8.217 -1.906 1.00 95.38 79 ASP A CA 1
ATOM 631 C C . ASP A 1 79 ? -11.250 -9.511 -1.414 1.00 95.38 79 ASP A C 1
ATOM 633 O O . ASP A 1 79 ? -11.938 -10.421 -0.945 1.00 95.38 79 ASP A O 1
ATOM 637 N N . ASP A 1 80 ? -9.920 -9.592 -1.475 1.00 97.94 80 ASP A N 1
ATOM 638 C CA . ASP A 1 80 ? -9.159 -10.743 -0.990 1.00 97.94 80 ASP A CA 1
ATOM 639 C C . ASP A 1 80 ? -9.408 -10.987 0.505 1.00 97.94 80 ASP A C 1
ATOM 641 O O . ASP A 1 80 ? -9.444 -10.048 1.310 1.00 97.94 80 ASP A O 1
ATOM 645 N N . ALA A 1 81 ? -9.549 -12.260 0.882 1.00 97.81 81 ALA A N 1
ATOM 646 C CA . ALA A 1 81 ? -9.777 -12.661 2.266 1.00 97.81 81 ALA A CA 1
ATOM 647 C C . ALA A 1 81 ? -8.675 -12.138 3.197 1.00 97.81 81 ALA A C 1
ATOM 649 O O . ALA A 1 81 ? -8.985 -11.571 4.234 1.00 97.81 81 ALA A O 1
ATOM 650 N N . ARG A 1 82 ? -7.400 -12.187 2.785 1.00 96.56 82 ARG A N 1
ATOM 651 C CA . ARG A 1 82 ? -6.274 -11.709 3.608 1.00 96.56 82 ARG A CA 1
ATOM 652 C C . ARG A 1 82 ? -6.420 -10.237 3.979 1.00 96.56 82 ARG A C 1
ATOM 654 O O . ARG A 1 82 ? -6.134 -9.851 5.108 1.00 96.56 82 ARG A O 1
ATOM 661 N N . LEU A 1 83 ? -6.879 -9.411 3.041 1.00 97.50 83 LEU A N 1
ATOM 662 C CA . LEU A 1 83 ? -7.095 -7.986 3.275 1.00 97.50 83 LEU A CA 1
ATOM 663 C C . LEU A 1 83 ? -8.321 -7.770 4.172 1.00 97.50 83 LEU A C 1
ATOM 665 O O . LEU A 1 83 ? -8.232 -7.055 5.170 1.00 97.50 83 LEU A O 1
ATO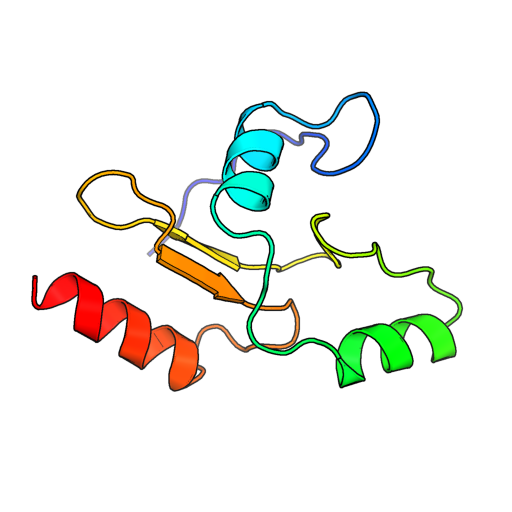M 669 N N . ARG A 1 84 ? -9.447 -8.418 3.851 1.00 97.88 84 ARG A N 1
ATOM 670 C CA . ARG A 1 84 ? -10.701 -8.310 4.615 1.00 97.88 84 ARG A CA 1
ATOM 671 C C . ARG A 1 84 ? -10.557 -8.789 6.055 1.00 97.88 84 ARG A C 1
ATOM 673 O O . ARG 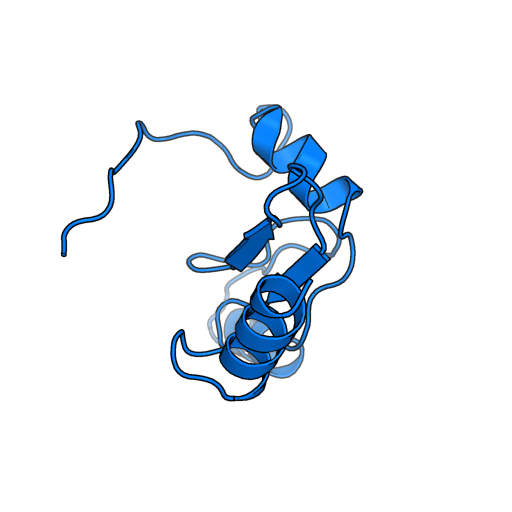A 1 84 ? -11.009 -8.104 6.967 1.00 97.88 84 ARG A O 1
ATOM 680 N N . ASP A 1 85 ? -9.902 -9.923 6.259 1.00 98.12 85 ASP A N 1
ATOM 681 C CA . ASP A 1 85 ? -9.675 -10.514 7.575 1.00 98.12 85 ASP A CA 1
ATOM 682 C C . ASP A 1 85 ? -8.787 -9.607 8.426 1.00 98.12 85 ASP A C 1
ATOM 684 O O . ASP A 1 85 ? -9.086 -9.387 9.597 1.00 98.12 85 ASP A O 1
ATOM 688 N N . THR A 1 86 ? -7.761 -8.993 7.824 1.00 97.81 86 THR A N 1
ATOM 689 C CA . THR A 1 86 ? -6.922 -8.012 8.527 1.00 97.81 86 THR A CA 1
ATOM 690 C C . THR A 1 86 ? -7.733 -6.779 8.937 1.00 97.81 86 THR A C 1
ATOM 692 O O . THR A 1 86 ? -7.647 -6.345 10.082 1.00 97.81 86 THR A O 1
ATOM 695 N N . ILE A 1 87 ? -8.580 -6.242 8.048 1.00 97.88 87 ILE A N 1
ATOM 696 C CA . ILE A 1 87 ? -9.484 -5.129 8.390 1.00 97.88 87 ILE A CA 1
ATOM 697 C C . ILE A 1 87 ? -10.410 -5.516 9.548 1.00 97.88 87 ILE A C 1
ATOM 699 O O . ILE A 1 87 ? -10.532 -4.766 10.514 1.00 97.88 87 ILE A O 1
ATOM 703 N N . ASN A 1 88 ? -11.048 -6.684 9.475 1.00 98.06 88 ASN A N 1
ATOM 704 C CA . ASN A 1 88 ? -11.970 -7.154 10.509 1.00 98.06 88 ASN A CA 1
ATOM 705 C C . ASN A 1 88 ? -11.266 -7.349 11.859 1.00 98.06 88 ASN A C 1
ATOM 707 O O . ASN A 1 88 ? -11.825 -6.988 12.894 1.00 98.06 88 ASN A O 1
ATOM 711 N N . ALA A 1 89 ? -10.032 -7.857 11.850 1.00 98.06 89 ALA A N 1
ATOM 712 C CA . ALA A 1 89 ? -9.217 -8.004 13.049 1.00 98.06 89 ALA A CA 1
ATOM 713 C C . ALA A 1 89 ? -8.891 -6.649 13.700 1.00 98.06 89 ALA A C 1
ATOM 715 O O . ALA A 1 89 ? -8.979 -6.534 14.919 1.00 98.06 89 ALA A O 1
ATOM 716 N N . GLU A 1 90 ? -8.568 -5.612 12.919 1.00 98.06 90 GLU A N 1
ATOM 717 C CA . GLU A 1 90 ? -8.344 -4.257 13.451 1.00 98.06 90 GLU A CA 1
ATOM 718 C C . GLU A 1 90 ? -9.634 -3.577 13.920 1.00 98.06 90 GLU A C 1
ATOM 720 O O . GLU A 1 90 ? -9.618 -2.797 14.869 1.00 98.06 90 GLU A O 1
ATOM 725 N N . LEU A 1 91 ? -10.771 -3.857 13.279 1.00 97.50 91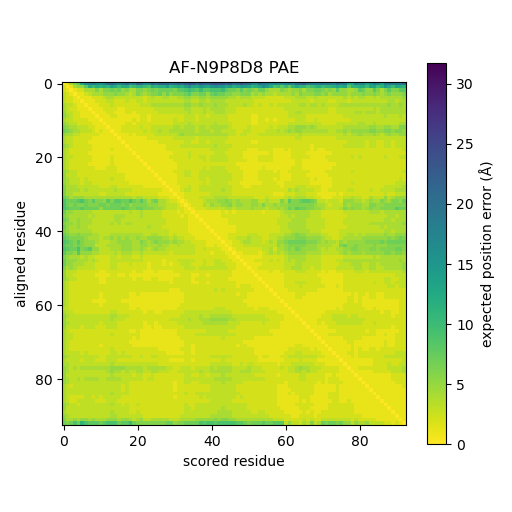 LEU A N 1
ATOM 726 C CA . LEU A 1 91 ? -12.061 -3.298 13.689 1.00 97.50 91 LEU A CA 1
ATOM 727 C C . LEU A 1 91 ? -12.564 -3.877 15.014 1.00 97.50 91 LEU A C 1
ATOM 729 O O . LEU A 1 91 ? -13.280 -3.171 15.726 1.00 97.50 91 LEU A O 1
ATOM 733 N N . ALA A 1 92 ? -12.185 -5.119 15.330 1.00 97.12 92 ALA A N 1
ATOM 734 C CA . ALA A 1 92 ? -12.509 -5.799 16.582 1.00 97.12 92 ALA A CA 1
ATOM 735 C C . ALA A 1 92 ? -11.676 -5.317 17.789 1.00 97.12 92 ALA A C 1
ATOM 737 O O . ALA A 1 92 ? -11.955 -5.740 18.912 1.00 97.12 92 ALA A O 1
ATOM 738 N N . LYS A 1 93 ? -10.681 -4.450 17.561 1.00 94.44 93 LYS A N 1
ATOM 739 C CA . LYS A 1 93 ? -9.923 -3.734 18.595 1.00 94.44 93 LYS A CA 1
ATOM 740 C C . LYS A 1 93 ? -10.586 -2.393 18.930 1.00 94.44 93 LYS A C 1
ATOM 742 O O . LYS A 1 93 ? -10.585 -2.063 20.133 1.00 94.44 93 LYS A O 1
#

Mean predicted aligned error: 2.81 Å

Nearest PDB structures (foldseek):
  2wgr-assembly1_A  TM=9.023E-01  e=1.545E-03  Schistosoma mansoni
  2f8a-assembly1_A  TM=7.506E-01  e=7.996E-03  Homo sapiens

pLDDT: mean 95.95, std 4.29, range [61.84, 98.5]